Protein AF-A0A2D4F975-F1 (afdb_monomer_lite)

InterPro domains:
  IPR035964 I/LWEQ domain superfamily [SSF109885] (39-119)
  IPR054082 Talin, IBS2B domain [PF21896] (33-120)

Foldseek 3Di:
DVVVVVVVVVVVVVVLVVQCVDPPDDRDDDQLADVVLVVVLVVLLVVLVVLVPDPPRDLVSLVVSLVSLVVSLVVLLVSLCSSLVSDPDPVSNVVSNVVNVVSVVVSVVSVVVSVVVNVVVD

Radius of gyration: 19.94 Å; chains: 1; bounding box: 39×17×61 Å

pLDDT: mean 81.34, std 7.71, range [49.47, 90.56]

Secondary structure (DSSP, 8-state):
-HHHHHHHHHHHHHHHHHHHTSTTPPPPPPPSS-HHHHHHHHHHHHHHHHHHH-TT--HHHHHHHHHHHHHHHHHHHHHHHHHHHH---HHHHHHHHHHHHHHHHHHHHHHHHHHHHHTT--

Sequence (122 aa):
SKALCGFTEAAAQAAYLVGVSDPNSQAGQQGLVDPTQFARANQAIQMACQNLIDPACTQSQVLSAATIVAKHTSALCNTCRLASSRTANPVAKRQFVQSAKEVANSTANLVKTIKALDGAFT

Structure (mmCIF, N/CA/C/O backbone):
data_AF-A0A2D4F975-F1
#
_entry.id   AF-A0A2D4F975-F1
#
loop_
_atom_site.group_PDB
_atom_site.id
_atom_site.type_symbol
_atom_site.label_atom_id
_atom_site.label_alt_id
_atom_site.label_comp_id
_atom_site.label_asym_id
_atom_site.label_entity_id
_atom_site.label_seq_id
_atom_site.pdbx_PDB_ins_code
_atom_site.Cartn_x
_atom_site.Cartn_y
_atom_site.Cartn_z
_atom_site.occupancy
_atom_site.B_iso_or_equiv
_atom_site.auth_seq_id
_atom_site.auth_comp_id
_atom_site.auth_asym_id
_atom_site.auth_atom_id
_atom_site.pdbx_PDB_model_num
ATOM 1 N N . SER A 1 1 ? -20.665 6.492 -20.401 1.00 63.75 1 SER A N 1
ATOM 2 C CA . SER A 1 1 ? -19.288 6.907 -20.051 1.00 63.75 1 SER A CA 1
ATOM 3 C C . SER A 1 1 ? -18.245 5.798 -20.012 1.00 63.75 1 SER A C 1
ATOM 5 O O . SER A 1 1 ? -17.241 5.973 -20.680 1.00 63.75 1 SER A O 1
ATOM 7 N N . LYS A 1 2 ? -18.421 4.660 -19.313 1.00 68.44 2 LYS A N 1
ATOM 8 C CA . LYS A 1 2 ? -17.358 3.624 -19.200 1.00 68.44 2 LYS A CA 1
ATOM 9 C 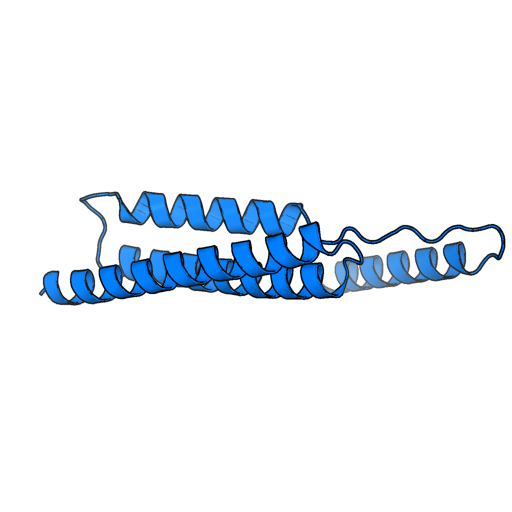C . LYS A 1 2 ? -16.818 3.083 -20.537 1.00 68.44 2 LYS A C 1
ATOM 11 O O . LYS A 1 2 ? -15.614 2.907 -20.664 1.00 68.44 2 LYS A O 1
ATOM 16 N N . ALA A 1 3 ? -17.686 2.871 -21.528 1.00 77.50 3 ALA A N 1
ATOM 17 C CA . ALA A 1 3 ? -17.275 2.391 -22.851 1.00 77.50 3 ALA A CA 1
ATOM 18 C C . ALA A 1 3 ? -16.398 3.404 -23.614 1.00 77.50 3 ALA A C 1
ATOM 20 O O . ALA A 1 3 ? -15.462 3.008 -24.298 1.00 77.50 3 ALA A O 1
ATOM 21 N N . LEU A 1 4 ? -16.661 4.706 -23.448 1.00 78.56 4 LEU A N 1
ATOM 22 C CA . LEU A 1 4 ? -15.865 5.770 -24.066 1.00 78.56 4 LEU A CA 1
ATOM 23 C C . LEU A 1 4 ? -14.484 5.884 -23.411 1.00 78.56 4 LEU A C 1
ATOM 25 O O . LEU A 1 4 ? -13.503 5.990 -24.133 1.00 78.56 4 LEU A O 1
ATOM 29 N N . CYS A 1 5 ? -14.396 5.776 -22.078 1.00 75.81 5 CYS A N 1
ATOM 30 C CA . CYS A 1 5 ? -13.107 5.747 -21.376 1.00 75.81 5 CYS A CA 1
ATOM 31 C C . CYS A 1 5 ? -12.237 4.568 -21.839 1.00 75.81 5 CYS A C 1
ATOM 33 O O . CYS A 1 5 ? -11.085 4.777 -22.212 1.00 75.81 5 CYS A O 1
ATOM 35 N N . GLY A 1 6 ? -12.812 3.360 -21.907 1.00 77.12 6 GLY A N 1
ATOM 36 C CA . GLY A 1 6 ? -12.084 2.177 -22.375 1.00 77.12 6 GLY A CA 1
ATOM 37 C C . GLY A 1 6 ? -11.637 2.287 -23.836 1.00 77.12 6 GLY A C 1
ATOM 38 O O . GLY A 1 6 ? -10.525 1.888 -24.171 1.00 77.12 6 GLY A O 1
ATOM 39 N N . PHE A 1 7 ? -12.461 2.890 -24.703 1.00 84.56 7 PHE A N 1
ATOM 40 C CA . PHE A 1 7 ? -12.077 3.155 -26.091 1.00 84.56 7 PHE A CA 1
ATOM 41 C C . PHE A 1 7 ? -10.917 4.153 -26.186 1.00 84.56 7 PHE A C 1
ATOM 43 O O . PHE A 1 7 ? -9.960 3.908 -26.916 1.00 84.56 7 PHE A O 1
ATOM 50 N N . THR A 1 8 ? -10.958 5.251 -25.425 1.00 82.50 8 THR A N 1
ATOM 51 C CA . THR A 1 8 ? -9.871 6.242 -25.420 1.00 82.50 8 THR A CA 1
ATOM 52 C C . THR A 1 8 ? -8.569 5.686 -24.851 1.00 82.50 8 THR A C 1
ATOM 54 O O . THR A 1 8 ? -7.506 5.984 -25.388 1.00 82.50 8 THR A O 1
ATOM 57 N N . GLU A 1 9 ? -8.634 4.842 -23.818 1.00 80.00 9 GLU A N 1
ATOM 58 C CA . GLU A 1 9 ? -7.457 4.167 -23.256 1.00 80.00 9 GLU A CA 1
ATOM 59 C C . GLU A 1 9 ? -6.832 3.211 -24.280 1.00 80.00 9 GLU A C 1
ATOM 61 O O . GLU A 1 9 ? -5.622 3.252 -24.507 1.00 80.00 9 GLU A O 1
ATOM 66 N N . ALA A 1 10 ? -7.658 2.412 -24.964 1.00 78.81 10 ALA A N 1
ATOM 67 C CA . ALA A 1 10 ? -7.195 1.498 -26.004 1.00 78.81 10 ALA A CA 1
ATOM 68 C C . ALA A 1 10 ? -6.593 2.244 -27.207 1.00 78.81 10 ALA A C 1
ATOM 70 O O . ALA A 1 10 ? -5.530 1.865 -27.701 1.00 78.81 10 ALA A O 1
ATOM 71 N N . ALA A 1 11 ? -7.234 3.327 -27.657 1.00 82.31 11 ALA A N 1
ATOM 72 C CA . ALA A 1 11 ? -6.753 4.140 -28.770 1.00 82.31 11 ALA A CA 1
ATOM 73 C C . ALA A 1 11 ? -5.421 4.834 -28.444 1.00 82.31 11 ALA A C 1
ATOM 75 O O . ALA A 1 11 ? -4.502 4.818 -29.263 1.00 82.31 11 ALA A O 1
ATOM 76 N N . ALA A 1 12 ? -5.281 5.387 -27.234 1.00 80.88 12 ALA A N 1
ATOM 77 C CA . ALA A 1 12 ? -4.031 5.990 -26.777 1.00 80.88 12 ALA A CA 1
ATOM 78 C C . ALA A 1 12 ? -2.896 4.956 -26.706 1.00 80.88 12 ALA A C 1
ATOM 80 O O . ALA A 1 12 ? -1.779 5.226 -27.151 1.00 80.88 12 ALA A O 1
ATOM 81 N N . GLN A 1 13 ? -3.185 3.751 -26.205 1.00 80.88 13 GLN A N 1
ATOM 82 C CA . GLN A 1 13 ? -2.203 2.671 -26.142 1.00 80.88 13 GLN A CA 1
ATOM 83 C C . GLN A 1 13 ? -1.786 2.188 -27.539 1.00 80.88 13 GLN A C 1
ATOM 85 O O . GLN A 1 13 ? -0.599 1.965 -27.775 1.00 80.88 13 GLN A O 1
ATOM 90 N N . ALA A 1 14 ? -2.728 2.073 -28.479 1.00 81.06 14 ALA A N 1
ATOM 91 C CA . ALA A 1 14 ? -2.435 1.703 -29.862 1.00 81.06 14 ALA A CA 1
ATOM 92 C C . ALA A 1 14 ? -1.558 2.754 -30.562 1.00 81.06 14 ALA A C 1
ATOM 94 O O . ALA A 1 14 ? -0.555 2.400 -31.179 1.00 81.06 14 ALA A O 1
ATOM 95 N N . ALA A 1 15 ? -1.880 4.043 -30.410 1.00 81.50 15 ALA A N 1
ATOM 96 C CA . ALA A 1 15 ? -1.084 5.133 -30.972 1.00 81.50 15 ALA A CA 1
ATOM 97 C C . ALA A 1 15 ? 0.349 5.151 -30.413 1.00 81.50 15 ALA A C 1
ATOM 99 O O . ALA A 1 15 ? 1.304 5.323 -31.170 1.00 81.50 15 ALA A O 1
ATOM 100 N N . TYR A 1 16 ? 0.513 4.906 -29.107 1.00 77.00 16 TYR A N 1
ATOM 101 C CA . TYR A 1 16 ? 1.832 4.776 -28.488 1.00 77.00 16 TYR A CA 1
ATOM 102 C C . TYR A 1 16 ? 2.627 3.603 -29.074 1.00 77.00 16 TYR A C 1
ATOM 104 O O . TYR A 1 16 ? 3.780 3.787 -29.455 1.00 77.00 16 TYR A O 1
ATOM 112 N N . LEU A 1 17 ? 2.013 2.418 -29.187 1.00 79.06 17 LEU A N 1
ATOM 113 C CA . LEU A 1 17 ? 2.661 1.225 -29.743 1.00 79.06 17 LEU A CA 1
ATOM 114 C C . LEU A 1 17 ? 3.117 1.442 -31.191 1.00 79.06 17 LEU A C 1
ATOM 116 O O . LEU A 1 17 ? 4.233 1.062 -31.533 1.00 79.06 17 LEU A O 1
ATOM 120 N N . VAL A 1 18 ? 2.299 2.100 -32.019 1.00 81.81 18 VAL A N 1
ATOM 121 C CA . VAL A 1 18 ? 2.675 2.469 -33.394 1.00 81.81 18 VAL A CA 1
ATOM 122 C C . VAL A 1 18 ? 3.846 3.455 -33.395 1.00 81.81 18 VAL A C 1
ATOM 124 O O . VAL A 1 18 ? 4.804 3.254 -34.133 1.00 81.81 18 VAL A O 1
ATOM 127 N N . GLY A 1 19 ? 3.821 4.472 -32.529 1.00 74.50 19 GLY A N 1
ATOM 128 C CA . GLY A 1 19 ? 4.891 5.469 -32.434 1.00 74.50 19 GLY A CA 1
ATOM 129 C C . GLY A 1 19 ? 6.242 4.891 -32.003 1.00 74.50 19 GLY A C 1
ATOM 130 O O . GLY A 1 19 ? 7.270 5.270 -32.557 1.00 74.50 19 GLY A O 1
ATOM 131 N N . VAL A 1 20 ? 6.260 3.938 -31.063 1.00 77.06 20 VAL A N 1
ATOM 132 C CA . VAL A 1 20 ? 7.501 3.267 -30.621 1.00 77.06 20 VAL A CA 1
ATOM 133 C C . VAL A 1 20 ? 7.947 2.124 -31.538 1.00 77.06 20 VAL A C 1
ATOM 135 O O . VAL A 1 20 ? 9.007 1.554 -31.305 1.00 77.06 20 VAL A O 1
ATOM 138 N N . SER A 1 21 ? 7.153 1.773 -32.557 1.00 69.75 21 SER A N 1
ATOM 139 C CA . SER A 1 21 ? 7.528 0.762 -33.558 1.00 69.75 21 SER A CA 1
ATOM 140 C C . SER A 1 21 ? 8.492 1.306 -34.618 1.00 69.75 21 SER A C 1
ATOM 142 O O . SER A 1 21 ? 9.089 0.521 -35.354 1.00 69.75 21 SER A O 1
ATOM 144 N N . ASP A 1 22 ? 8.648 2.629 -34.711 1.00 77.75 22 ASP A N 1
ATOM 145 C CA . ASP A 1 22 ? 9.645 3.247 -35.581 1.00 77.75 22 ASP A CA 1
ATOM 146 C C . ASP A 1 22 ? 11.069 3.022 -35.023 1.00 77.75 22 ASP A C 1
ATOM 148 O O . ASP A 1 22 ? 11.300 3.249 -33.834 1.00 77.75 22 ASP A O 1
ATOM 152 N N . PRO A 1 23 ? 12.042 2.586 -35.843 1.00 72.88 23 PRO A N 1
ATOM 153 C CA . PRO A 1 23 ? 13.396 2.273 -35.383 1.00 72.88 23 PRO A CA 1
ATOM 154 C C . PRO A 1 23 ? 14.194 3.485 -34.871 1.00 72.88 23 PRO A C 1
ATOM 156 O O . PRO A 1 23 ? 15.187 3.285 -34.172 1.00 72.88 23 PRO A O 1
ATOM 159 N N . ASN A 1 24 ? 13.778 4.721 -35.175 1.00 79.19 24 ASN A N 1
ATOM 160 C CA . ASN A 1 24 ? 14.370 5.936 -34.607 1.00 79.19 24 ASN A CA 1
ATOM 161 C C . ASN A 1 24 ? 13.664 6.398 -33.322 1.00 79.19 24 ASN A C 1
ATOM 163 O O . ASN A 1 24 ? 14.137 7.328 -32.663 1.00 79.19 24 ASN A O 1
ATOM 167 N N . SER A 1 25 ? 12.550 5.769 -32.942 1.00 71.81 25 SER A N 1
ATOM 168 C CA . SER A 1 25 ? 11.841 6.084 -31.705 1.00 71.81 25 SER A CA 1
ATOM 169 C C . SER A 1 25 ? 12.509 5.445 -30.487 1.00 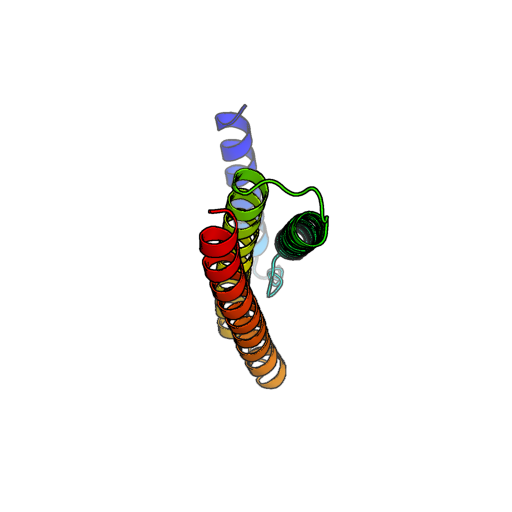71.81 25 SER A C 1
ATOM 171 O O . SER A 1 25 ? 12.967 4.304 -30.511 1.00 71.81 25 SER A O 1
ATOM 173 N N . GLN A 1 26 ? 12.500 6.165 -29.363 1.00 67.38 26 GLN A N 1
ATOM 174 C CA . GLN A 1 26 ? 12.833 5.611 -28.050 1.00 67.38 26 GLN A CA 1
ATOM 175 C C . GLN A 1 26 ? 11.556 5.398 -27.246 1.00 67.38 26 GLN A C 1
ATOM 177 O O . GLN A 1 26 ? 10.786 6.331 -27.015 1.00 67.38 26 GLN A O 1
ATOM 182 N N . ALA A 1 27 ? 11.338 4.164 -26.793 1.00 68.88 27 ALA A N 1
ATOM 183 C CA . ALA A 1 27 ? 10.235 3.860 -25.896 1.00 68.88 27 ALA A CA 1
ATOM 184 C C . ALA A 1 27 ? 10.408 4.605 -24.563 1.00 68.88 27 ALA A C 1
ATOM 186 O O . ALA A 1 27 ? 11.480 4.586 -23.954 1.00 68.88 27 ALA A O 1
ATOM 187 N N . GLY A 1 28 ? 9.329 5.223 -24.083 1.00 63.53 28 GLY A N 1
ATOM 188 C CA . GLY A 1 28 ? 9.296 5.804 -22.748 1.00 63.53 28 GLY A CA 1
ATOM 189 C C . GLY A 1 28 ? 9.485 4.721 -21.686 1.00 63.53 28 GLY A C 1
ATOM 190 O O . GLY A 1 28 ? 8.896 3.639 -21.762 1.00 63.53 28 GLY A O 1
ATOM 191 N N . GLN A 1 29 ? 10.295 5.007 -20.669 1.00 61.91 29 GLN A N 1
ATOM 192 C CA . GLN A 1 29 ? 10.398 4.133 -19.507 1.00 61.91 29 GLN A CA 1
ATOM 193 C C . GLN A 1 29 ? 9.187 4.361 -18.605 1.00 61.91 29 GLN A C 1
ATOM 195 O O . GLN A 1 29 ? 8.997 5.449 -18.062 1.00 61.91 29 GLN A O 1
ATOM 200 N N . GLN A 1 30 ? 8.363 3.325 -18.429 1.00 62.84 30 GLN A N 1
ATOM 201 C CA . GLN A 1 30 ? 7.338 3.356 -17.391 1.00 62.84 30 GLN A CA 1
ATOM 202 C C . GLN A 1 30 ? 8.022 3.552 -16.038 1.00 62.84 30 GLN A C 1
ATOM 204 O O . GLN A 1 30 ? 8.933 2.799 -15.683 1.00 62.84 30 GLN A O 1
ATOM 209 N N . GLY A 1 31 ? 7.566 4.550 -15.278 1.00 66.25 31 GLY A N 1
ATOM 210 C CA . GLY A 1 31 ? 8.000 4.732 -13.900 1.00 66.25 31 GLY A CA 1
ATOM 211 C C . GLY A 1 31 ? 7.831 3.432 -13.110 1.00 66.25 31 GLY A C 1
ATOM 212 O O . GLY A 1 31 ? 6.897 2.660 -13.334 1.00 66.25 31 GLY A O 1
ATOM 213 N N . LEU A 1 32 ? 8.745 3.175 -12.173 1.00 71.38 32 LEU A N 1
ATOM 214 C CA . LEU A 1 32 ? 8.727 1.960 -11.346 1.00 71.38 32 LEU A CA 1
ATOM 215 C C . LEU A 1 32 ? 7.424 1.810 -10.541 1.00 71.38 32 LEU A C 1
ATOM 217 O O . LEU A 1 32 ? 7.057 0.703 -10.152 1.00 71.38 32 LEU A O 1
ATOM 221 N N . VAL A 1 33 ? 6.743 2.929 -10.299 1.00 75.94 33 VAL A N 1
ATOM 222 C CA . VAL A 1 33 ? 5.551 3.081 -9.467 1.00 75.94 33 VAL A CA 1
ATOM 223 C C . VAL A 1 33 ? 4.659 4.153 -10.087 1.00 75.94 33 VAL A C 1
ATOM 225 O O . VAL A 1 33 ? 5.180 5.140 -10.602 1.00 75.94 33 VAL A O 1
ATOM 228 N N . ASP A 1 34 ? 3.336 3.999 -9.994 1.00 79.75 34 ASP A N 1
ATOM 229 C CA . ASP A 1 34 ? 2.410 5.088 -10.316 1.00 79.75 34 ASP A CA 1
ATOM 230 C C . ASP A 1 34 ? 2.350 6.073 -9.132 1.00 79.75 34 ASP A C 1
ATOM 232 O O . ASP A 1 34 ? 1.824 5.721 -8.066 1.00 79.75 34 ASP A O 1
ATOM 236 N N . PRO A 1 35 ? 2.889 7.297 -9.271 1.00 73.25 35 PRO A N 1
ATOM 237 C CA . PRO A 1 35 ? 2.985 8.228 -8.152 1.00 73.25 35 PRO A CA 1
ATOM 238 C C . PRO A 1 35 ? 1.606 8.690 -7.666 1.00 73.25 35 PRO A C 1
ATOM 240 O O . PRO A 1 35 ? 1.430 8.954 -6.477 1.00 73.25 35 PRO A O 1
ATOM 243 N N . THR A 1 36 ? 0.600 8.741 -8.547 1.00 79.62 36 THR A N 1
ATOM 244 C CA . THR A 1 36 ? -0.752 9.195 -8.188 1.00 79.62 36 THR A CA 1
ATOM 245 C C . THR A 1 36 ? -1.500 8.163 -7.349 1.00 79.62 36 THR A C 1
ATOM 247 O O . THR A 1 36 ? -2.244 8.516 -6.431 1.00 79.62 36 THR A O 1
ATOM 250 N N . GLN A 1 37 ? -1.312 6.876 -7.642 1.00 77.25 37 GLN A N 1
ATOM 251 C CA . GLN A 1 37 ? -1.871 5.774 -6.872 1.00 77.25 37 GLN A CA 1
ATOM 252 C C . GLN A 1 37 ? -1.203 5.702 -5.499 1.00 77.25 37 GLN A C 1
ATOM 254 O O . GLN A 1 37 ? -1.893 5.531 -4.493 1.00 77.25 37 GLN A O 1
ATOM 259 N N . PHE A 1 38 ? 0.118 5.891 -5.453 1.00 81.06 38 PHE A N 1
ATOM 260 C CA . PHE A 1 38 ? 0.882 5.886 -4.210 1.00 81.06 38 PHE A CA 1
ATOM 261 C C . PHE A 1 38 ? 0.472 7.042 -3.288 1.00 81.06 38 PHE A C 1
ATOM 263 O O . PHE A 1 38 ? 0.167 6.818 -2.117 1.00 81.06 38 PHE A O 1
ATOM 270 N N . ALA A 1 39 ? 0.372 8.262 -3.828 1.00 81.69 39 ALA A N 1
ATOM 271 C CA . ALA A 1 39 ? -0.073 9.439 -3.083 1.00 81.69 39 ALA A CA 1
ATOM 272 C C . ALA A 1 39 ? -1.498 9.268 -2.534 1.00 81.69 39 ALA A C 1
ATOM 274 O O . ALA A 1 39 ? -1.736 9.518 -1.353 1.00 81.69 39 ALA A O 1
ATOM 275 N N . ARG A 1 40 ? -2.430 8.764 -3.356 1.00 85.94 40 ARG A N 1
ATOM 276 C CA . ARG A 1 40 ? -3.810 8.488 -2.923 1.00 85.94 40 ARG A CA 1
ATOM 277 C C . ARG A 1 40 ? -3.880 7.439 -1.820 1.00 85.94 40 ARG A C 1
ATOM 279 O O . ARG A 1 40 ? -4.625 7.621 -0.862 1.00 85.94 40 ARG A O 1
ATOM 286 N N . ALA A 1 41 ? -3.122 6.350 -1.940 1.00 85.19 41 ALA A N 1
ATOM 287 C CA . ALA A 1 41 ? -3.086 5.319 -0.909 1.00 85.19 41 ALA A CA 1
ATOM 288 C C . ALA A 1 41 ? -2.520 5.864 0.409 1.00 85.19 41 ALA A C 1
ATOM 290 O O . ALA A 1 41 ? -3.102 5.619 1.461 1.00 85.19 41 ALA A O 1
ATOM 291 N N . ASN A 1 42 ? -1.447 6.656 0.349 1.00 84.06 42 ASN A N 1
ATOM 292 C CA . ASN A 1 42 ? -0.870 7.290 1.531 1.00 84.06 42 ASN A CA 1
ATOM 293 C C . ASN A 1 42 ? -1.857 8.259 2.203 1.00 84.06 42 ASN A C 1
ATOM 295 O O . ASN A 1 42 ? -2.065 8.186 3.410 1.00 84.06 42 ASN A O 1
ATOM 299 N N . GLN A 1 43 ? -2.529 9.112 1.425 1.00 87.25 43 GLN A N 1
ATOM 300 C CA . GLN A 1 43 ? -3.537 10.036 1.948 1.00 87.25 43 GLN A CA 1
ATOM 301 C C . GLN A 1 43 ? -4.710 9.292 2.605 1.00 87.25 43 GLN A C 1
ATOM 303 O O . GLN A 1 43 ? -5.124 9.648 3.705 1.00 87.25 43 GLN A O 1
ATOM 308 N N . ALA A 1 44 ? -5.219 8.232 1.968 1.00 87.12 44 ALA A N 1
ATOM 309 C CA . ALA A 1 44 ? -6.306 7.426 2.521 1.00 87.12 44 ALA A CA 1
ATOM 310 C C . ALA A 1 44 ? -5.913 6.759 3.850 1.00 87.12 44 ALA A C 1
ATOM 312 O O . ALA A 1 44 ? -6.715 6.733 4.782 1.00 87.12 44 ALA A O 1
ATOM 313 N N . ILE A 1 45 ? -4.673 6.267 3.956 1.00 87.12 45 ILE A N 1
ATOM 314 C CA . ILE A 1 45 ? -4.136 5.705 5.202 1.00 87.12 45 ILE A CA 1
ATOM 315 C C . ILE A 1 45 ? -4.033 6.789 6.275 1.00 87.12 45 ILE A C 1
ATOM 317 O O . ILE A 1 45 ? -4.505 6.573 7.384 1.00 87.12 45 ILE A O 1
ATOM 321 N N . GLN A 1 46 ? -3.473 7.958 5.957 1.00 87.06 46 GLN A N 1
ATOM 322 C CA . GLN A 1 46 ? -3.347 9.061 6.915 1.00 87.06 46 GLN A CA 1
ATOM 323 C C . GLN A 1 46 ? -4.708 9.513 7.449 1.00 87.06 46 GLN A C 1
ATOM 325 O O . GLN A 1 46 ? -4.870 9.649 8.658 1.00 87.06 46 GLN A O 1
ATOM 330 N N . MET A 1 47 ? -5.703 9.675 6.575 1.00 87.88 47 MET A N 1
ATOM 331 C CA . MET A 1 47 ? -7.064 10.028 6.986 1.00 87.88 47 MET A CA 1
ATOM 332 C C . MET A 1 47 ? -7.700 8.948 7.867 1.00 87.88 47 MET A C 1
ATOM 334 O O . MET A 1 47 ? -8.307 9.263 8.887 1.00 87.88 47 MET A O 1
ATOM 338 N N . ALA A 1 48 ? -7.543 7.671 7.508 1.00 87.38 48 ALA A N 1
ATOM 339 C CA . ALA A 1 48 ? -8.074 6.571 8.305 1.00 87.38 48 ALA A CA 1
ATOM 340 C C . ALA A 1 48 ? -7.389 6.473 9.679 1.00 87.38 48 ALA A C 1
ATOM 342 O O . ALA A 1 48 ? -8.069 6.298 10.686 1.00 87.38 48 ALA A O 1
ATOM 343 N N . CYS A 1 49 ? -6.069 6.661 9.743 1.00 84.31 49 CYS A N 1
ATOM 344 C CA . CYS A 1 49 ? -5.328 6.747 11.000 1.00 84.31 49 CYS A CA 1
ATOM 345 C C . CYS A 1 49 ? -5.768 7.946 11.843 1.00 84.31 49 CYS A C 1
ATOM 347 O O . CYS A 1 49 ? -5.908 7.805 13.051 1.00 84.31 49 CYS A O 1
ATOM 349 N N . GLN A 1 50 ? -6.035 9.101 11.231 1.00 85.12 50 GLN A N 1
ATOM 350 C CA . GLN A 1 50 ? -6.502 10.278 11.960 1.00 85.12 50 GLN A CA 1
ATOM 351 C C . GLN A 1 50 ? -7.867 10.042 12.611 1.00 85.12 50 GLN A C 1
ATOM 353 O O . GLN A 1 50 ? -8.059 10.421 13.764 1.00 85.12 50 GLN A O 1
ATOM 358 N N . ASN A 1 51 ? -8.775 9.358 11.909 1.00 82.94 51 ASN A N 1
ATOM 359 C CA . ASN A 1 51 ? -10.064 8.960 12.471 1.00 82.94 51 ASN A CA 1
ATOM 360 C C . ASN A 1 51 ? -9.887 8.015 13.668 1.00 82.94 51 ASN A C 1
ATOM 362 O O . ASN A 1 51 ? -10.625 8.121 14.636 1.00 82.94 51 ASN A O 1
ATOM 366 N N . LEU A 1 52 ? -8.888 7.129 13.638 1.00 77.31 52 LEU A N 1
ATOM 367 C CA . LEU A 1 52 ? -8.594 6.198 14.735 1.00 77.31 52 LEU A CA 1
ATOM 368 C C . LEU A 1 52 ? -8.003 6.875 15.986 1.00 77.31 52 LEU A C 1
ATOM 370 O O . LEU A 1 52 ? -7.978 6.252 17.042 1.00 77.31 52 LEU A O 1
ATOM 374 N N . ILE A 1 53 ? -7.513 8.114 15.874 1.00 78.50 53 ILE A N 1
ATOM 375 C CA . ILE A 1 53 ? -6.977 8.900 17.002 1.00 78.50 53 ILE A CA 1
ATOM 376 C C . ILE A 1 53 ? -8.100 9.660 17.728 1.00 78.50 53 ILE A C 1
ATOM 378 O O . ILE A 1 53 ? -7.915 10.092 18.865 1.00 78.50 53 ILE A O 1
ATOM 382 N N . ASP A 1 54 ? -9.259 9.829 17.091 1.00 78.56 54 ASP A N 1
ATOM 383 C CA . ASP A 1 54 ? -10.372 10.567 17.674 1.00 78.56 54 ASP A CA 1
ATOM 384 C C . ASP A 1 54 ? -10.985 9.802 18.869 1.00 78.56 54 ASP A C 1
ATOM 386 O O . ASP A 1 54 ? -11.396 8.649 18.717 1.00 78.56 54 ASP A O 1
ATOM 390 N N . PRO A 1 55 ? -11.068 10.405 20.068 1.00 69.50 55 PRO A N 1
ATOM 391 C CA . PRO A 1 55 ? -11.596 9.733 21.255 1.00 69.50 55 PRO A CA 1
ATOM 392 C C . PRO A 1 55 ? -13.118 9.519 21.222 1.00 69.50 55 PRO A C 1
ATOM 394 O O . PRO A 1 55 ? -13.631 8.770 22.050 1.00 69.50 55 PRO A O 1
ATOM 397 N N . ALA A 1 56 ? -13.847 10.145 20.291 1.00 76.81 56 ALA A N 1
ATOM 398 C CA . ALA A 1 56 ? -15.279 9.938 20.078 1.00 76.81 56 ALA A CA 1
ATOM 399 C C . ALA A 1 56 ? -15.574 8.927 18.951 1.00 76.81 56 ALA A C 1
ATOM 401 O O . ALA A 1 56 ? -16.734 8.761 18.559 1.00 76.81 56 ALA A O 1
ATOM 402 N N . CYS A 1 57 ? -14.555 8.237 18.424 1.00 77.56 57 CYS A N 1
ATOM 403 C CA . CYS A 1 57 ? -14.749 7.265 17.356 1.00 77.56 57 CYS A CA 1
ATOM 404 C C . CYS A 1 57 ? -15.580 6.064 17.823 1.00 77.56 57 CYS A C 1
ATOM 406 O O . CYS A 1 57 ? -15.274 5.395 18.809 1.00 77.56 57 CYS A O 1
ATOM 408 N N . THR A 1 58 ? -16.621 5.750 17.059 1.00 83.38 58 THR A N 1
ATOM 409 C CA . THR A 1 58 ? -17.472 4.579 17.294 1.00 83.38 58 THR A CA 1
ATOM 410 C C . THR A 1 58 ? -16.808 3.298 16.785 1.00 83.38 58 THR A C 1
ATOM 412 O O . THR A 1 58 ? -16.028 3.321 15.831 1.00 83.38 58 THR A O 1
ATOM 415 N N . GLN A 1 59 ? -17.190 2.145 17.341 1.00 81.31 59 GLN A N 1
ATOM 416 C CA . GLN A 1 59 ? -16.713 0.826 16.899 1.00 81.31 59 GLN A CA 1
ATOM 417 C C . GLN A 1 59 ? -16.839 0.633 15.372 1.00 81.31 59 GLN A C 1
ATOM 419 O O . GLN A 1 59 ? -15.897 0.196 14.708 1.00 81.31 59 GLN A O 1
ATOM 424 N N . SER A 1 60 ? -17.966 1.046 14.779 1.00 84.50 60 SER A N 1
ATOM 425 C CA . SER A 1 60 ? -18.173 0.966 13.326 1.00 84.50 60 SER A CA 1
ATOM 426 C C . SER A 1 60 ? -17.194 1.839 12.532 1.00 84.50 60 SER A C 1
ATOM 428 O O . SER A 1 60 ? -16.782 1.447 11.436 1.00 84.50 60 SER A O 1
ATOM 430 N N . GLN A 1 61 ? -16.822 3.015 13.044 1.00 84.94 61 GLN A N 1
ATOM 431 C CA . GLN A 1 61 ? -15.838 3.888 12.398 1.00 84.94 61 GLN A CA 1
ATOM 432 C C . GLN A 1 61 ? -14.431 3.299 12.497 1.00 84.94 61 GLN A C 1
ATOM 434 O O . GLN A 1 61 ? -13.706 3.310 11.502 1.00 84.94 61 GLN A O 1
ATOM 439 N N . VAL A 1 62 ? -14.081 2.710 13.644 1.00 84.88 62 VAL A N 1
ATOM 440 C CA . VAL A 1 62 ? -12.801 2.021 13.856 1.00 84.88 62 VAL A CA 1
ATOM 441 C C . VAL A 1 62 ? -12.637 0.855 12.874 1.00 84.88 62 VAL A C 1
ATOM 443 O O . VAL A 1 62 ? -11.634 0.786 12.164 1.00 84.88 62 VAL A O 1
ATOM 446 N N . LEU A 1 63 ? -13.638 -0.024 12.754 1.00 86.12 63 LEU A N 1
ATOM 447 C CA . LEU A 1 63 ? -13.641 -1.144 11.798 1.00 86.12 63 LEU A CA 1
ATOM 448 C C . LEU A 1 63 ? -13.562 -0.677 10.336 1.00 86.12 63 LEU A C 1
ATOM 450 O O . LEU A 1 63 ? -12.831 -1.258 9.524 1.00 86.12 63 LEU A O 1
ATOM 454 N N . SER A 1 64 ? -14.290 0.388 9.995 1.00 87.81 64 SER A N 1
ATOM 455 C CA . SER A 1 64 ? -14.256 0.980 8.655 1.00 87.81 64 SER A CA 1
ATOM 456 C C . SER A 1 64 ? -12.864 1.529 8.325 1.00 87.81 64 SER A C 1
ATOM 458 O O . SER A 1 64 ? -12.278 1.167 7.300 1.00 87.81 64 SER A O 1
ATOM 460 N N . ALA A 1 65 ? -12.277 2.317 9.231 1.00 87.25 65 ALA A N 1
ATOM 461 C CA . ALA A 1 65 ? -10.924 2.844 9.089 1.00 87.25 65 ALA A CA 1
ATOM 462 C C . ALA A 1 65 ? -9.887 1.715 8.973 1.00 87.25 65 ALA A C 1
ATOM 464 O O . ALA A 1 65 ? -9.048 1.751 8.072 1.00 87.25 65 ALA A O 1
ATOM 465 N N . ALA A 1 66 ? -9.997 0.663 9.794 1.00 86.44 66 ALA A N 1
ATOM 466 C CA . ALA A 1 66 ? -9.148 -0.529 9.715 1.00 86.44 66 ALA A CA 1
ATOM 467 C C . ALA A 1 66 ? -9.167 -1.158 8.318 1.00 86.44 66 ALA A C 1
ATOM 469 O O . ALA A 1 66 ? -8.127 -1.494 7.751 1.00 86.44 66 ALA A O 1
ATOM 470 N N . THR A 1 67 ? -10.368 -1.302 7.757 1.00 88.75 67 THR A N 1
ATOM 471 C CA . THR A 1 67 ? -10.592 -1.919 6.448 1.00 88.75 67 THR A CA 1
ATOM 472 C C . THR A 1 67 ? -9.984 -1.075 5.331 1.00 88.75 67 THR A C 1
ATOM 474 O O . THR A 1 67 ? -9.337 -1.613 4.428 1.00 88.75 67 THR A O 1
ATOM 477 N N . ILE A 1 68 ? -10.139 0.251 5.405 1.00 89.50 68 ILE A N 1
ATOM 478 C CA . ILE A 1 68 ? -9.527 1.199 4.466 1.00 89.50 68 ILE A CA 1
ATOM 479 C C . ILE A 1 68 ? -8.000 1.077 4.528 1.00 89.50 68 ILE A C 1
ATOM 481 O O . ILE A 1 68 ? -7.373 0.857 3.487 1.00 89.50 68 ILE A O 1
ATOM 485 N N . VAL A 1 69 ? -7.402 1.135 5.725 1.00 88.62 69 VAL A N 1
ATOM 486 C CA . VAL A 1 69 ? -5.947 0.979 5.895 1.00 88.62 69 VAL A CA 1
ATOM 487 C C . VAL A 1 69 ? -5.486 -0.359 5.328 1.00 88.62 69 VAL A C 1
ATOM 489 O O . VAL A 1 69 ? -4.607 -0.382 4.472 1.00 88.62 69 VAL A O 1
ATOM 492 N N . ALA A 1 70 ? -6.119 -1.472 5.708 1.00 89.19 70 ALA A N 1
ATOM 493 C CA . ALA A 1 70 ? -5.741 -2.802 5.235 1.00 89.19 70 ALA A CA 1
ATOM 494 C C . ALA A 1 70 ? -5.783 -2.922 3.701 1.00 89.19 70 ALA A C 1
ATOM 496 O O . ALA A 1 70 ? -4.862 -3.483 3.093 1.00 89.19 70 ALA A O 1
ATOM 497 N N . LYS A 1 71 ? -6.814 -2.358 3.058 1.00 89.75 71 LYS A N 1
ATOM 498 C CA . LYS A 1 71 ? -6.967 -2.355 1.597 1.00 89.75 71 LYS A CA 1
ATOM 499 C C . LYS A 1 71 ? -5.860 -1.557 0.908 1.00 89.75 71 LYS A C 1
ATOM 501 O O . LYS A 1 71 ? -5.231 -2.063 -0.024 1.00 89.75 71 LYS A O 1
ATOM 506 N N . HIS A 1 72 ? -5.615 -0.324 1.351 1.00 90.19 72 HIS A N 1
ATOM 507 C CA . HIS A 1 72 ? -4.616 0.554 0.737 1.00 90.19 72 HIS A CA 1
ATOM 508 C C . HIS A 1 72 ? -3.187 0.079 1.002 1.00 90.19 72 HIS A C 1
ATOM 510 O O . HIS A 1 72 ? -2.378 0.049 0.078 1.00 90.19 72 HIS A O 1
ATOM 516 N N . THR A 1 73 ? -2.896 -0.393 2.213 1.00 90.00 73 THR A N 1
ATOM 517 C CA . THR A 1 73 ? -1.629 -1.042 2.564 1.00 90.00 73 THR A CA 1
ATOM 518 C C . THR A 1 73 ? -1.360 -2.256 1.680 1.00 90.00 73 THR A C 1
ATOM 520 O O . THR A 1 73 ? -0.264 -2.391 1.141 1.00 90.00 73 THR A O 1
ATOM 523 N N . SER A 1 74 ? -2.347 -3.137 1.486 1.00 88.75 74 SER A N 1
ATOM 524 C CA . SER A 1 74 ? -2.172 -4.321 0.634 1.00 88.75 74 SER A CA 1
ATOM 525 C C . SER A 1 74 ? -1.861 -3.933 -0.813 1.00 88.75 74 SER A C 1
ATOM 527 O O . SER A 1 74 ? -0.980 -4.529 -1.437 1.00 88.75 74 SER A O 1
ATOM 529 N N . ALA A 1 75 ? -2.532 -2.896 -1.328 1.00 87.75 75 ALA A N 1
ATOM 530 C CA . ALA A 1 75 ? -2.224 -2.334 -2.638 1.00 87.75 75 ALA A CA 1
ATOM 531 C C . ALA A 1 75 ? -0.786 -1.788 -2.694 1.00 87.75 75 ALA A C 1
ATOM 533 O O . ALA A 1 75 ? -0.048 -2.153 -3.604 1.00 87.75 75 ALA A O 1
ATOM 534 N N . LEU A 1 76 ? -0.351 -1.007 -1.696 1.00 88.06 76 LEU A N 1
ATOM 535 C CA . LEU A 1 76 ? 1.018 -0.484 -1.606 1.00 88.06 76 LEU A CA 1
ATOM 536 C C . LEU A 1 76 ? 2.070 -1.598 -1.575 1.00 88.06 76 LEU A C 1
ATOM 538 O O . LEU A 1 76 ? 3.048 -1.528 -2.314 1.00 88.06 76 LEU A O 1
ATOM 542 N N . CYS A 1 77 ? 1.862 -2.653 -0.786 1.00 89.69 77 CYS A N 1
ATOM 543 C CA . CYS A 1 77 ? 2.768 -3.801 -0.738 1.00 89.69 77 CYS A CA 1
ATOM 544 C C . CYS A 1 77 ? 2.899 -4.488 -2.101 1.00 89.69 77 CYS A C 1
ATOM 546 O O . CYS A 1 77 ? 4.008 -4.836 -2.516 1.00 89.69 77 CYS A O 1
ATOM 548 N N . ASN A 1 78 ? 1.784 -4.663 -2.815 1.00 88.44 78 ASN A N 1
ATOM 549 C CA . ASN A 1 78 ? 1.801 -5.253 -4.149 1.00 88.44 78 ASN A CA 1
ATOM 550 C C . ASN A 1 78 ? 2.528 -4.346 -5.154 1.00 88.44 78 ASN A C 1
ATOM 552 O O . ASN A 1 78 ? 3.365 -4.814 -5.926 1.00 88.44 78 ASN A O 1
ATOM 556 N N . THR A 1 79 ? 2.278 -3.038 -5.096 1.00 87.19 79 THR A N 1
ATOM 557 C CA . THR A 1 79 ? 2.945 -2.057 -5.952 1.00 87.19 79 THR A CA 1
ATOM 558 C C . THR A 1 79 ? 4.451 -2.000 -5.675 1.00 87.19 79 THR A C 1
ATOM 560 O O . THR A 1 79 ? 5.239 -2.046 -6.615 1.00 87.19 79 THR A O 1
ATOM 563 N N . CYS A 1 80 ? 4.882 -2.004 -4.410 1.00 88.56 80 CYS A N 1
ATOM 564 C CA . CYS A 1 80 ? 6.297 -2.086 -4.034 1.00 88.56 80 CYS A CA 1
ATOM 565 C C . CYS A 1 80 ? 6.949 -3.390 -4.516 1.00 88.56 80 CYS A C 1
ATOM 567 O O . CYS A 1 80 ? 8.074 -3.378 -5.013 1.00 88.56 80 CYS A O 1
ATOM 569 N N . ARG A 1 81 ? 6.242 -4.523 -4.431 1.00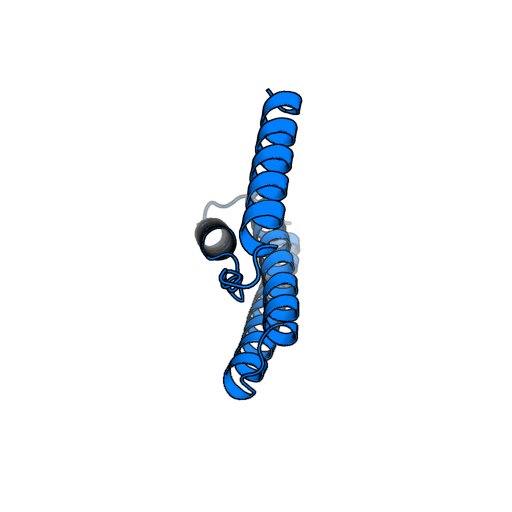 86.75 81 ARG A N 1
ATOM 570 C CA . ARG A 1 81 ? 6.721 -5.801 -4.975 1.00 86.75 81 ARG A CA 1
ATOM 571 C C . ARG A 1 81 ? 6.910 -5.728 -6.493 1.00 86.75 81 ARG A C 1
ATOM 573 O O . ARG A 1 81 ? 7.940 -6.174 -7.000 1.00 86.75 81 ARG A O 1
ATOM 580 N N . LEU A 1 82 ? 5.956 -5.143 -7.215 1.00 86.44 82 LEU A N 1
ATOM 581 C CA . LEU A 1 82 ? 6.057 -4.951 -8.661 1.00 86.44 82 LEU A CA 1
ATOM 582 C C . LEU A 1 82 ? 7.209 -3.995 -9.017 1.00 86.44 82 LEU A C 1
ATOM 584 O O . LEU A 1 82 ? 8.034 -4.330 -9.866 1.00 86.44 82 LEU A O 1
ATOM 588 N N . ALA A 1 83 ? 7.338 -2.869 -8.314 1.00 85.69 83 ALA A N 1
ATOM 589 C CA . ALA A 1 83 ? 8.433 -1.912 -8.479 1.00 85.69 83 ALA A CA 1
ATOM 590 C C . ALA A 1 83 ? 9.805 -2.561 -8.231 1.00 85.69 83 ALA A C 1
ATOM 592 O O . ALA A 1 83 ? 10.732 -2.400 -9.025 1.00 85.69 83 ALA A O 1
ATOM 593 N N . SER A 1 84 ? 9.913 -3.387 -7.184 1.00 85.88 84 SER A N 1
ATOM 594 C CA . SER A 1 84 ? 11.102 -4.188 -6.879 1.00 85.88 84 SER A CA 1
ATOM 595 C C . SER A 1 84 ? 11.463 -5.175 -7.994 1.00 85.88 84 SER A C 1
ATOM 597 O O . SER A 1 84 ? 12.640 -5.502 -8.138 1.00 85.88 84 SER A O 1
ATOM 599 N N . SER A 1 85 ? 10.485 -5.694 -8.740 1.00 84.88 85 SER A N 1
ATOM 600 C CA . SER A 1 85 ? 10.738 -6.604 -9.866 1.00 84.88 85 SER A CA 1
ATOM 601 C C . SER A 1 85 ? 11.133 -5.870 -11.149 1.00 84.88 85 SER A C 1
ATOM 603 O O . SER A 1 85 ? 11.846 -6.429 -11.974 1.0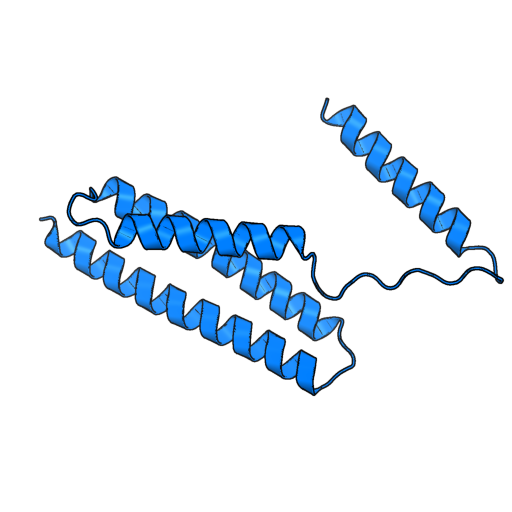0 84.88 85 SER A O 1
ATOM 605 N N . ARG A 1 86 ? 10.700 -4.612 -11.295 1.00 83.38 86 ARG A N 1
ATOM 606 C CA . ARG A 1 86 ? 10.961 -3.763 -12.467 1.00 83.38 86 ARG A CA 1
ATOM 607 C C . ARG A 1 86 ? 12.244 -2.941 -12.355 1.00 83.38 86 ARG A C 1
ATOM 609 O O . ARG A 1 86 ? 12.728 -2.438 -13.361 1.00 83.38 86 ARG A O 1
ATOM 616 N N . THR A 1 87 ? 12.797 -2.786 -11.152 1.00 81.38 87 THR A N 1
ATOM 617 C CA . THR A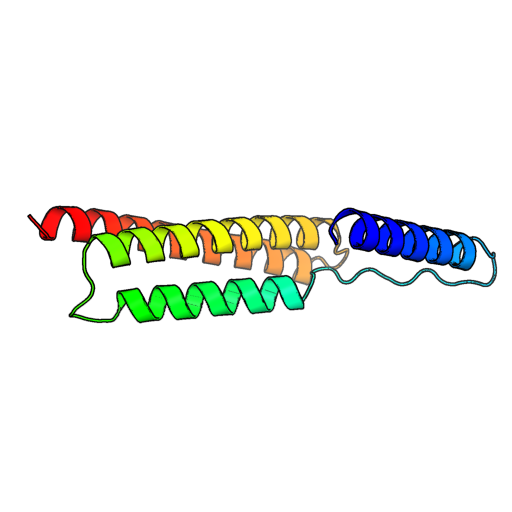 1 87 ? 14.034 -2.026 -10.936 1.00 81.38 87 THR A CA 1
ATOM 618 C C . THR A 1 87 ? 15.279 -2.900 -11.081 1.00 81.38 87 THR A C 1
ATOM 620 O O . THR A 1 87 ? 15.399 -3.950 -10.450 1.00 81.38 87 THR A O 1
ATOM 623 N N . ALA A 1 88 ? 16.241 -2.437 -11.882 1.00 82.38 88 ALA A N 1
ATOM 624 C CA . ALA A 1 88 ? 17.572 -3.037 -11.981 1.00 82.38 88 ALA A CA 1
ATOM 625 C C . ALA A 1 88 ? 18.517 -2.563 -10.860 1.00 82.38 88 ALA A C 1
ATOM 627 O O . ALA A 1 88 ? 19.569 -3.160 -10.639 1.00 82.38 88 ALA A O 1
ATOM 628 N N . ASN A 1 89 ? 18.150 -1.499 -10.132 1.00 82.75 89 ASN A N 1
ATOM 629 C CA . ASN A 1 89 ? 18.973 -0.953 -9.060 1.00 82.75 89 ASN A CA 1
ATOM 630 C C . ASN A 1 89 ? 18.815 -1.805 -7.779 1.00 82.75 89 ASN A C 1
ATOM 632 O O . ASN A 1 89 ? 17.721 -1.845 -7.204 1.00 82.75 89 ASN A O 1
ATOM 636 N N . PRO A 1 90 ? 19.888 -2.449 -7.279 1.00 80.56 90 PRO A N 1
ATOM 637 C CA . PRO A 1 90 ? 19.816 -3.329 -6.112 1.00 80.56 90 PRO A CA 1
ATOM 638 C C . PRO A 1 90 ? 19.453 -2.591 -4.815 1.00 80.56 90 PRO A C 1
ATOM 640 O O . PRO A 1 90 ? 18.832 -3.182 -3.928 1.00 80.56 90 PRO A O 1
ATOM 643 N N . VAL A 1 91 ? 19.794 -1.303 -4.703 1.00 85.44 91 VAL A N 1
ATOM 644 C CA . VAL A 1 91 ? 19.439 -0.458 -3.553 1.00 85.44 91 VAL A CA 1
ATOM 645 C C . VAL A 1 91 ? 17.948 -0.150 -3.576 1.00 85.44 91 VAL A C 1
ATOM 647 O O . VAL A 1 91 ? 17.256 -0.433 -2.600 1.00 85.44 91 VAL A O 1
ATOM 650 N N . ALA A 1 92 ? 17.431 0.332 -4.710 1.00 80.25 92 ALA A N 1
ATOM 651 C CA . ALA A 1 92 ? 16.004 0.612 -4.871 1.00 80.25 92 ALA A CA 1
ATOM 652 C C . ALA A 1 92 ? 15.162 -0.658 -4.671 1.00 80.25 92 ALA A C 1
ATOM 654 O O . ALA A 1 92 ? 14.138 -0.631 -3.994 1.00 80.25 92 ALA A O 1
ATOM 655 N N . LYS A 1 93 ? 15.635 -1.800 -5.189 1.00 85.69 93 LYS A N 1
ATOM 656 C CA . LYS A 1 93 ? 15.014 -3.113 -4.980 1.00 85.69 93 LYS A CA 1
ATOM 657 C C . LYS A 1 93 ? 14.859 -3.434 -3.494 1.00 85.69 93 LYS A C 1
ATOM 659 O O . LYS A 1 93 ? 13.760 -3.760 -3.049 1.00 85.69 93 LYS A O 1
ATOM 664 N N . ARG A 1 94 ? 15.947 -3.322 -2.720 1.00 89.00 94 ARG A N 1
ATOM 665 C CA . ARG A 1 94 ? 15.916 -3.539 -1.265 1.00 89.00 94 ARG A CA 1
ATOM 666 C C . ARG A 1 94 ? 14.991 -2.551 -0.567 1.00 89.00 94 ARG A C 1
ATOM 668 O O . ARG A 1 94 ? 14.227 -2.979 0.290 1.00 89.00 94 ARG A O 1
ATOM 675 N N . GLN A 1 95 ? 15.027 -1.276 -0.947 1.00 86.88 95 GLN A N 1
ATOM 676 C CA . GLN A 1 95 ? 14.161 -0.254 -0.360 1.00 86.88 95 GLN A CA 1
ATOM 677 C C . GLN A 1 95 ? 12.681 -0.568 -0.580 1.00 86.88 95 GLN A C 1
ATOM 679 O O . GLN A 1 95 ? 11.937 -0.593 0.389 1.00 86.88 95 GLN A O 1
ATOM 684 N N . PHE A 1 96 ? 12.255 -0.919 -1.797 1.00 86.44 96 PHE A N 1
ATOM 685 C CA . PHE A 1 96 ? 10.856 -1.280 -2.049 1.00 86.44 96 PHE A CA 1
ATOM 686 C C . PHE A 1 96 ? 10.392 -2.481 -1.219 1.00 86.44 96 PHE A C 1
ATOM 688 O O . PHE A 1 96 ? 9.298 -2.457 -0.652 1.00 86.44 96 PHE A O 1
ATOM 695 N N . VAL A 1 97 ? 11.218 -3.527 -1.118 1.00 88.94 97 VAL A N 1
ATOM 696 C CA . VAL A 1 97 ? 10.895 -4.708 -0.301 1.00 88.94 97 VAL A CA 1
ATOM 697 C C . VAL A 1 97 ? 10.819 -4.342 1.181 1.00 88.94 97 VAL A C 1
ATOM 699 O O . VAL A 1 97 ? 9.899 -4.781 1.873 1.00 88.94 97 VAL A O 1
ATOM 702 N N . GLN A 1 98 ? 11.754 -3.525 1.666 1.00 88.19 98 GLN A N 1
ATOM 703 C CA . GLN A 1 98 ? 11.782 -3.095 3.058 1.00 88.19 98 GLN A CA 1
ATOM 704 C C . GLN A 1 98 ? 10.572 -2.219 3.394 1.00 88.19 98 GLN A C 1
ATOM 706 O O . GLN A 1 98 ? 9.869 -2.519 4.354 1.00 88.19 98 GLN A O 1
ATOM 711 N N . SER A 1 99 ? 10.253 -1.230 2.559 1.00 86.44 99 SER A N 1
ATOM 712 C CA . SER A 1 99 ? 9.079 -0.376 2.746 1.00 86.44 99 SER A CA 1
ATOM 713 C C . SER A 1 99 ? 7.780 -1.181 2.724 1.00 86.44 99 SER A C 1
ATOM 715 O O . SER A 1 99 ? 6.912 -0.957 3.562 1.00 86.44 99 SER A O 1
ATOM 717 N N . ALA A 1 100 ? 7.644 -2.171 1.832 1.00 87.94 100 ALA A N 1
ATOM 718 C CA . ALA A 1 100 ? 6.491 -3.076 1.847 1.00 87.94 100 ALA A CA 1
ATOM 719 C C . ALA A 1 100 ? 6.386 -3.848 3.174 1.00 87.94 100 ALA A C 1
ATOM 721 O O . ALA A 1 100 ? 5.299 -4.001 3.730 1.00 87.94 100 ALA A O 1
ATOM 722 N N . LYS A 1 101 ? 7.519 -4.310 3.711 1.00 90.56 101 LYS A 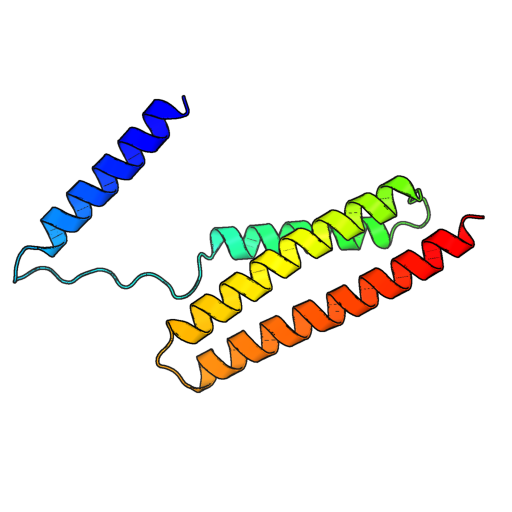N 1
ATOM 723 C CA . LYS A 1 101 ? 7.569 -5.029 4.986 1.00 90.56 101 LYS A CA 1
ATOM 724 C C . LYS A 1 101 ? 7.194 -4.130 6.165 1.00 90.56 101 LYS A C 1
ATOM 726 O O . LYS A 1 101 ? 6.427 -4.553 7.023 1.00 90.56 101 LYS A O 1
ATOM 731 N N . GLU A 1 102 ? 7.692 -2.898 6.199 1.00 87.56 102 GLU A N 1
ATOM 732 C CA . GLU A 1 102 ? 7.351 -1.908 7.227 1.00 87.56 102 GLU A CA 1
ATOM 733 C C . GLU A 1 102 ? 5.861 -1.560 7.200 1.00 87.56 102 GLU A C 1
ATOM 735 O O . GLU A 1 102 ? 5.199 -1.584 8.237 1.00 87.56 102 GLU A O 1
ATOM 740 N N . VAL A 1 103 ? 5.308 -1.325 6.009 1.00 87.19 103 VAL A N 1
ATOM 741 C CA . VAL A 1 103 ? 3.883 -1.039 5.799 1.00 87.19 103 VAL A CA 1
ATOM 742 C C . VAL A 1 103 ? 3.005 -2.215 6.254 1.00 87.19 103 VAL A C 1
ATOM 744 O O . VAL A 1 103 ? 2.021 -2.015 6.976 1.00 87.19 103 VAL A O 1
ATOM 747 N N . ALA A 1 104 ? 3.389 -3.451 5.917 1.00 88.25 104 ALA A N 1
ATOM 748 C CA . ALA A 1 104 ? 2.698 -4.660 6.366 1.00 88.25 104 ALA A CA 1
ATOM 749 C C . ALA A 1 104 ? 2.773 -4.853 7.891 1.00 88.25 104 ALA A C 1
ATOM 751 O O . ALA A 1 104 ? 1.753 -5.132 8.519 1.00 88.25 104 ALA A O 1
ATOM 752 N N . ASN A 1 105 ? 3.950 -4.663 8.496 1.00 89.81 105 ASN A N 1
ATOM 753 C CA . ASN A 1 105 ? 4.143 -4.786 9.943 1.00 89.81 105 ASN A CA 1
ATOM 754 C C . ASN A 1 105 ? 3.315 -3.754 10.717 1.00 89.81 105 ASN A C 1
ATOM 756 O O . ASN A 1 105 ? 2.607 -4.113 11.658 1.00 89.81 105 ASN A O 1
ATOM 760 N N . SER A 1 106 ? 3.357 -2.488 10.295 1.00 86.81 106 SER A N 1
ATOM 761 C CA . SER A 1 106 ? 2.575 -1.410 10.908 1.00 86.81 106 SER A CA 1
ATOM 762 C C . SER A 1 106 ? 1.075 -1.679 10.805 1.00 86.81 106 SER A C 1
ATOM 764 O O . SER A 1 106 ? 0.349 -1.525 11.784 1.00 86.81 106 SER A O 1
ATOM 766 N N . THR A 1 107 ? 0.611 -2.179 9.658 1.00 87.31 107 THR A N 1
ATOM 767 C CA . THR A 1 107 ? -0.803 -2.532 9.465 1.00 87.31 107 THR A CA 1
ATOM 768 C C . THR A 1 107 ? -1.211 -3.743 10.299 1.00 87.31 107 THR A C 1
ATOM 770 O O . THR A 1 107 ? -2.292 -3.748 10.880 1.00 87.31 107 THR A O 1
ATOM 773 N N . ALA A 1 108 ? -0.352 -4.755 10.426 1.00 88.44 108 ALA A N 1
ATOM 774 C CA . ALA A 1 108 ? -0.619 -5.906 11.284 1.00 88.44 108 ALA A CA 1
ATOM 775 C C . ALA A 1 108 ? -0.731 -5.500 12.762 1.00 88.44 108 ALA A C 1
ATOM 777 O O . ALA A 1 108 ? -1.616 -5.985 13.466 1.00 88.44 108 ALA A O 1
ATOM 778 N N . ASN A 1 109 ? 0.134 -4.593 13.224 1.00 87.94 109 ASN A N 1
ATOM 779 C CA . ASN A 1 109 ? 0.053 -4.041 14.574 1.00 87.94 109 ASN A CA 1
ATOM 780 C C . ASN A 1 109 ? -1.235 -3.235 14.772 1.00 87.94 109 ASN A C 1
ATOM 782 O O . ASN A 1 109 ? -1.921 -3.448 15.766 1.00 87.94 109 ASN A O 1
ATOM 786 N N . LEU A 1 110 ? -1.614 -2.405 13.797 1.00 84.31 110 LEU A N 1
ATOM 787 C CA . LEU A 1 110 ? -2.868 -1.652 13.831 1.00 84.31 110 LEU A CA 1
ATOM 788 C C . LEU A 1 110 ? -4.100 -2.570 13.891 1.00 84.31 110 LEU A C 1
ATOM 790 O O . LEU A 1 110 ? -5.012 -2.350 14.676 1.00 84.31 110 LEU A O 1
ATOM 794 N N . VAL A 1 111 ? -4.139 -3.643 13.100 1.00 85.38 111 VAL A N 1
ATOM 795 C CA . VAL A 1 111 ? -5.257 -4.601 13.140 1.00 85.38 111 VAL A CA 1
ATOM 796 C C . VAL A 1 111 ? -5.332 -5.310 14.497 1.00 85.38 111 VAL A C 1
ATOM 798 O O . VAL A 1 111 ? -6.428 -5.570 14.990 1.00 85.38 111 VAL A O 1
ATOM 801 N N . LYS A 1 112 ? -4.189 -5.614 15.128 1.00 86.88 112 LYS A N 1
ATOM 802 C CA . LYS A 1 112 ? -4.161 -6.192 16.481 1.00 86.88 112 LYS A CA 1
ATOM 803 C C . LYS A 1 112 ? -4.715 -5.225 17.524 1.00 86.88 112 LYS A C 1
ATOM 805 O O . LYS A 1 112 ? -5.523 -5.650 18.343 1.00 86.88 112 LYS A O 1
ATOM 810 N N . THR A 1 113 ? -4.313 -3.953 17.490 1.00 83.75 113 THR A N 1
ATOM 811 C CA . THR A 1 113 ? -4.834 -2.950 18.431 1.00 83.75 113 THR A CA 1
ATOM 812 C C . THR A 1 113 ? -6.325 -2.727 18.224 1.00 83.75 113 THR A C 1
ATOM 814 O O . THR A 1 113 ? -7.061 -2.670 19.200 1.00 83.75 113 THR A O 1
ATOM 817 N N . ILE A 1 114 ? -6.795 -2.708 16.974 1.00 82.31 114 ILE A N 1
ATOM 818 C CA . ILE A 1 114 ? -8.220 -2.579 16.651 1.00 82.31 114 ILE A CA 1
ATOM 819 C C . ILE A 1 114 ? -9.031 -3.765 17.178 1.00 82.31 114 ILE A C 1
ATOM 821 O O . ILE A 1 114 ? -10.082 -3.551 17.766 1.00 82.31 114 ILE A O 1
ATOM 825 N N . LYS A 1 115 ? -8.534 -5.002 17.050 1.00 81.25 115 LYS A N 1
ATOM 826 C CA . LYS A 1 115 ? -9.185 -6.177 17.659 1.00 81.25 115 LYS A CA 1
ATOM 827 C C . LYS A 1 115 ? -9.249 -6.099 19.187 1.00 81.25 115 LYS A C 1
ATOM 829 O O . LYS A 1 115 ? -10.215 -6.572 19.771 1.00 81.25 115 LYS A O 1
ATOM 834 N N . ALA A 1 116 ? -8.225 -5.539 19.831 1.00 82.56 116 ALA A N 1
ATOM 835 C CA . ALA A 1 116 ? -8.223 -5.348 21.280 1.00 82.56 116 ALA A CA 1
ATOM 836 C C . ALA A 1 116 ? -9.209 -4.249 21.715 1.00 82.56 116 ALA A C 1
ATOM 838 O O . ALA A 1 116 ? -9.914 -4.426 22.701 1.00 82.56 116 ALA A O 1
ATOM 839 N N . LEU A 1 117 ? -9.281 -3.150 20.956 1.00 77.25 117 LEU A N 1
ATOM 840 C CA . LEU A 1 117 ? -10.260 -2.075 21.138 1.00 77.25 117 LEU A CA 1
ATOM 841 C C . LEU A 1 117 ? -11.693 -2.585 20.958 1.00 77.25 117 LEU A C 1
ATOM 843 O O . LEU A 1 117 ? -12.535 -2.300 21.796 1.00 77.25 117 LEU A O 1
ATOM 847 N N . ASP A 1 118 ? -11.954 -3.381 19.920 1.00 74.00 118 ASP A N 1
ATOM 848 C CA . ASP A 1 118 ? -13.260 -3.998 19.642 1.00 74.00 118 ASP A CA 1
ATOM 849 C C . ASP A 1 118 ? -13.805 -4.789 20.844 1.00 74.00 118 ASP A C 1
ATOM 851 O O . ASP A 1 118 ? -14.965 -4.630 21.208 1.00 74.00 118 ASP A O 1
ATOM 855 N N . GLY A 1 119 ? -12.943 -5.557 21.521 1.00 66.06 119 GLY A N 1
ATOM 856 C CA . GLY A 1 119 ? -13.297 -6.283 22.745 1.00 66.06 119 GLY A CA 1
ATOM 857 C C . GLY A 1 119 ? -13.370 -5.430 24.019 1.00 66.06 119 GLY A C 1
ATOM 858 O O . GLY A 1 119 ? -13.772 -5.947 25.054 1.00 66.06 119 GLY A O 1
ATOM 859 N N . ALA A 1 120 ? -12.965 -4.158 23.972 1.00 65.00 120 ALA A N 1
ATOM 860 C CA . ALA A 1 120 ? -13.051 -3.209 25.086 1.00 65.00 120 ALA A CA 1
ATOM 861 C C . ALA A 1 120 ? -14.259 -2.256 24.977 1.00 65.00 120 ALA A C 1
ATOM 863 O O . ALA A 1 120 ? -14.549 -1.534 25.927 1.00 65.00 120 ALA A O 1
ATOM 864 N N . PHE A 1 121 ? -14.955 -2.239 23.831 1.00 59.91 121 PHE A N 1
ATOM 865 C CA . PHE A 1 121 ? -16.224 -1.518 23.644 1.00 59.91 121 PHE A CA 1
ATOM 866 C C . PHE A 1 121 ? -17.451 -2.293 24.177 1.00 59.91 121 PHE A C 1
ATOM 868 O O . PHE A 1 121 ? -18.568 -1.779 24.095 1.00 59.91 121 PHE A O 1
ATOM 875 N N . THR A 1 122 ? -17.251 -3.504 24.713 1.00 49.47 122 THR A N 1
ATOM 876 C CA . THR A 1 122 ? -18.220 -4.284 25.512 1.00 49.47 122 THR A CA 1
ATOM 877 C C . THR A 1 122 ? -17.971 -4.109 26.998 1.00 49.47 122 THR A C 1
ATOM 879 O O . THR A 1 122 ? -18.962 -3.926 27.735 1.00 49.47 122 THR A O 1
#

Organism: Micrurus corallinus (NCBI:txid54390)